Protein AF-A0A849RXE5-F1 (afdb_monomer_lite)

Radius of gyration: 28.85 Å; chains: 1; bounding box: 48×43×88 Å

Foldseek 3Di:
DDDDDPPPPPVVVVVVVVVVVVVVVVVVVPDPPPPPDDPDPDPPPPPDCVVPPADCDAPSVPDDPCLQCPPVNPPPRDRAPCQQQDVVHSHDDPHADPPHDDDPDGQVVPDDSNDND

Secondary structure (DSSP, 8-state):
---SSSSSSHHHHHHHHHHHHHHHHHHTTSS------------S----TTTTTS---GGGGGS-HHHHSGGG--TT---SGGGTSSTT-SS------TTPPP--S-GGGT-BTTB--

pLDDT: mean 75.66, std 15.17, range [49.06, 92.56]

Sequence (117 aa):
MTQSICRTGLQFFASAVVAGILVVCGTMLLMPDIAGAQGRIRTDIEIDHSATGFPLSGGHAQVECQRCHLQGIFRGTPTQCAQCHSPGGRVVSTFKPANHLPTTVNCSSCHRTTSWT

Structure (mmCIF, N/CA/C/O backbone):
data_AF-A0A849RXE5-F1
#
_entry.id   AF-A0A849RXE5-F1
#
loop_
_atom_site.group_PDB
_atom_site.id
_atom_site.type_symbol
_atom_site.label_atom_id
_atom_site.label_alt_id
_atom_site.label_comp_id
_atom_site.label_asym_id
_atom_site.label_entity_id
_atom_site.label_seq_id
_atom_site.pdbx_PDB_ins_code
_atom_site.Cartn_x
_atom_site.Cartn_y
_atom_site.Cartn_z
_atom_site.occupancy
_atom_site.B_iso_or_equiv
_atom_site.auth_seq_id
_atom_site.auth_comp_id
_atom_site.auth_asym_id
_atom_site.auth_atom_id
_atom_site.pdbx_PDB_model_num
ATOM 1 N N . MET A 1 1 ? 8.599 26.282 72.499 1.00 54.81 1 MET A N 1
ATOM 2 C CA . MET A 1 1 ? 7.581 26.848 71.581 1.00 54.81 1 MET A CA 1
ATOM 3 C C . MET A 1 1 ? 8.319 27.102 70.269 1.00 54.81 1 MET A C 1
ATOM 5 O O . MET A 1 1 ? 9.249 27.879 70.321 1.00 54.81 1 MET A O 1
ATOM 9 N N . THR A 1 2 ? 8.178 26.404 69.139 1.00 51.62 2 THR A N 1
ATOM 10 C CA . THR A 1 2 ? 7.024 25.817 68.429 1.00 51.62 2 THR A CA 1
ATOM 11 C C . THR A 1 2 ? 7.559 24.945 67.267 1.00 51.62 2 THR A C 1
ATOM 13 O O . THR A 1 2 ? 8.071 25.530 66.323 1.00 51.62 2 THR A O 1
ATOM 16 N N . GLN A 1 3 ? 7.475 23.600 67.280 1.00 52.22 3 GLN A N 1
ATOM 17 C CA . GLN A 1 3 ? 7.821 22.774 66.086 1.00 52.22 3 GLN A CA 1
ATOM 18 C C . GLN A 1 3 ? 7.049 21.433 65.920 1.00 52.22 3 GLN A C 1
ATOM 20 O O . GLN A 1 3 ? 7.414 20.637 65.065 1.00 52.22 3 GLN A O 1
ATOM 25 N N . SER A 1 4 ? 5.954 21.159 66.647 1.00 56.56 4 SER A N 1
ATOM 26 C CA . SER A 1 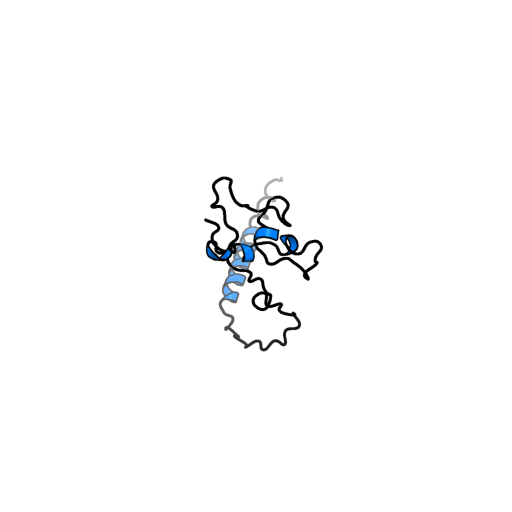4 ? 5.288 19.828 66.576 1.00 56.56 4 SER A CA 1
ATOM 27 C C . SER A 1 4 ? 3.981 19.739 65.775 1.00 56.56 4 SER A C 1
ATOM 29 O O . SER A 1 4 ? 3.371 18.677 65.756 1.00 56.56 4 SER A O 1
ATOM 31 N N . ILE A 1 5 ? 3.518 20.799 65.103 1.00 57.12 5 ILE A N 1
ATOM 32 C CA . ILE A 1 5 ? 2.138 20.817 64.560 1.00 57.12 5 ILE A CA 1
ATOM 33 C C . ILE A 1 5 ? 2.058 20.489 63.049 1.00 57.12 5 ILE A C 1
ATOM 35 O O . ILE A 1 5 ? 0.989 20.153 62.553 1.00 57.12 5 ILE A O 1
ATOM 39 N N . CYS A 1 6 ? 3.166 20.477 62.294 1.00 51.75 6 CYS A N 1
ATOM 40 C CA . CYS A 1 6 ? 3.098 20.421 60.819 1.00 51.75 6 CYS A CA 1
ATOM 41 C C . CYS A 1 6 ? 3.243 19.022 60.169 1.00 51.75 6 CYS A C 1
ATOM 43 O O . CYS A 1 6 ? 3.325 18.931 58.948 1.00 51.75 6 CYS A O 1
ATOM 45 N N . ARG A 1 7 ? 3.297 17.914 60.930 1.00 52.44 7 ARG A N 1
ATOM 46 C CA . ARG A 1 7 ? 3.511 16.565 60.343 1.00 52.44 7 ARG A CA 1
ATOM 47 C C . ARG A 1 7 ? 2.275 15.662 60.319 1.00 52.44 7 ARG A C 1
ATOM 49 O O . ARG A 1 7 ? 2.258 14.686 59.576 1.00 52.44 7 ARG A O 1
ATOM 56 N N . THR A 1 8 ? 1.223 15.993 61.062 1.00 53.81 8 THR A N 1
ATOM 57 C CA . THR A 1 8 ? 0.085 15.079 61.271 1.00 53.81 8 THR A CA 1
ATOM 58 C C . THR A 1 8 ? -1.040 15.228 60.239 1.00 53.81 8 THR A C 1
ATOM 60 O O . THR A 1 8 ? -1.920 14.381 60.190 1.00 53.81 8 THR A O 1
ATOM 63 N N . GLY A 1 9 ? -1.033 16.263 59.389 1.00 49.06 9 GLY A N 1
ATOM 64 C CA . GLY A 1 9 ? -2.128 16.525 58.437 1.00 49.06 9 GLY A CA 1
ATOM 65 C C . GLY A 1 9 ? -2.064 15.727 57.128 1.00 49.06 9 GLY A C 1
ATOM 66 O O . GLY A 1 9 ? -3.096 15.355 56.581 1.00 49.06 9 GLY A O 1
ATOM 67 N N . LEU A 1 10 ? -0.865 15.418 56.623 1.00 52.69 10 LEU A N 1
ATOM 68 C CA . LEU A 1 10 ? -0.707 14.842 55.278 1.00 52.69 10 LEU A CA 1
ATOM 69 C C . LEU A 1 10 ? -0.968 13.323 55.221 1.00 52.69 10 LEU A C 1
ATOM 71 O O . LEU A 1 10 ? -1.196 12.772 54.149 1.00 52.69 10 LEU A O 1
ATOM 75 N N . GLN A 1 11 ? -0.974 12.642 56.369 1.00 50.81 11 GLN A N 1
ATOM 76 C CA . GLN A 1 11 ? -1.140 11.185 56.442 1.00 50.81 11 GLN A CA 1
ATOM 77 C C . GLN A 1 11 ? -2.611 10.739 56.486 1.00 50.81 11 GLN A C 1
ATOM 79 O O . GLN A 1 11 ? -2.904 9.594 56.153 1.00 50.81 11 GLN A O 1
ATOM 84 N N . PHE A 1 12 ? -3.546 11.635 56.825 1.00 51.41 12 PHE A N 1
ATOM 85 C CA . PHE A 1 12 ? -4.977 11.307 56.847 1.00 51.41 12 PHE A CA 1
ATOM 86 C C . PHE A 1 12 ? -5.639 11.367 55.463 1.00 51.41 12 PHE A C 1
ATOM 88 O O . PHE A 1 12 ? -6.580 10.619 55.208 1.00 51.41 12 PHE A O 1
ATOM 95 N N . PHE A 1 13 ? -5.133 12.187 54.535 1.00 50.84 13 PHE A N 1
ATOM 96 C CA . PHE A 1 13 ? -5.724 12.304 53.194 1.00 50.84 13 PHE A CA 1
ATOM 97 C C . PHE A 1 13 ? -5.360 11.144 52.255 1.00 50.84 13 PHE A C 1
ATOM 99 O O . PHE A 1 13 ? -6.147 10.806 51.374 1.00 50.84 13 PHE A O 1
ATOM 106 N N . ALA A 1 14 ? -4.216 10.483 52.460 1.00 51.25 14 ALA A N 1
ATOM 107 C CA . ALA A 1 14 ? -3.764 9.394 51.589 1.00 51.25 14 ALA A CA 1
ATOM 108 C C . ALA A 1 14 ? -4.633 8.121 51.695 1.00 51.25 14 ALA A C 1
ATOM 110 O O . ALA A 1 14 ? -4.812 7.416 50.704 1.00 51.25 14 ALA A O 1
ATOM 111 N N . SER A 1 15 ? -5.232 7.849 52.859 1.00 54.88 15 SER A N 1
ATOM 112 C CA . SER A 1 15 ? -6.033 6.632 53.081 1.00 54.88 15 SER A CA 1
ATOM 113 C C . SER A 1 15 ? -7.491 6.751 52.622 1.00 54.88 15 SER A C 1
ATOM 115 O O . SER A 1 15 ? -8.124 5.739 52.332 1.00 54.88 15 SER A O 1
ATOM 117 N N . ALA A 1 16 ? -8.030 7.970 52.507 1.00 52.72 16 ALA A N 1
ATOM 118 C CA . ALA A 1 16 ? -9.404 8.185 52.045 1.00 52.72 16 ALA A CA 1
ATOM 119 C C . ALA A 1 16 ? -9.555 7.989 50.523 1.00 52.72 16 ALA A C 1
ATOM 121 O O . ALA A 1 16 ? -10.585 7.502 50.058 1.00 52.72 16 ALA A O 1
ATOM 122 N N . VAL A 1 17 ? -8.517 8.310 49.741 1.00 56.34 17 VAL A N 1
ATOM 123 C CA . VAL A 1 17 ? -8.547 8.192 48.271 1.00 56.34 17 VAL A CA 1
ATOM 124 C C . VAL A 1 17 ? -8.469 6.727 47.821 1.00 56.34 17 VAL A C 1
ATOM 126 O O . VAL A 1 17 ? -9.175 6.323 46.899 1.00 56.34 17 VAL A O 1
ATOM 129 N N . VAL A 1 18 ? -7.672 5.901 48.508 1.00 56.53 18 VAL A N 1
ATOM 130 C CA . VAL A 1 18 ? -7.510 4.471 48.175 1.00 56.53 18 VAL A CA 1
ATOM 131 C C . VAL A 1 18 ? -8.779 3.670 48.496 1.00 56.53 18 VAL A C 1
ATOM 133 O O . VAL A 1 18 ? -9.159 2.788 47.727 1.00 56.53 18 VAL A O 1
ATOM 136 N N . ALA A 1 19 ? -9.491 4.020 49.573 1.00 55.69 19 ALA A N 1
ATOM 137 C CA . ALA A 1 19 ? -10.777 3.406 49.907 1.00 55.69 19 ALA A CA 1
ATOM 138 C C . ALA A 1 19 ? -11.881 3.753 48.884 1.00 55.69 19 ALA A C 1
ATOM 140 O O . ALA A 1 19 ? -12.702 2.898 48.560 1.00 55.69 19 ALA A O 1
ATOM 141 N N . GLY A 1 20 ? -11.873 4.967 48.318 1.00 55.19 20 GLY A N 1
ATOM 142 C CA . GLY A 1 20 ? -12.847 5.389 47.303 1.00 55.19 20 GLY A CA 1
ATOM 143 C C . GLY A 1 20 ? -12.720 4.650 45.964 1.00 55.19 20 GLY A C 1
ATOM 144 O O . GLY A 1 20 ? -13.730 4.326 45.345 1.00 55.19 20 GLY A O 1
ATOM 145 N N . ILE A 1 21 ? -11.497 4.317 45.537 1.00 59.53 21 ILE A N 1
ATOM 146 C CA . ILE A 1 21 ? -11.241 3.626 44.257 1.00 59.53 21 ILE A CA 1
ATOM 147 C C . ILE A 1 21 ? -11.713 2.162 44.298 1.00 59.53 21 ILE A C 1
ATOM 149 O O . ILE A 1 21 ? -12.255 1.656 43.315 1.00 59.53 21 ILE A O 1
ATOM 153 N N . LEU A 1 22 ? -11.588 1.487 45.446 1.00 56.84 22 LEU A N 1
ATOM 154 C CA . LEU A 1 22 ? -12.062 0.107 45.608 1.00 56.84 22 LEU A CA 1
ATOM 155 C C . LEU A 1 22 ? -13.597 0.003 45.623 1.00 56.84 22 LEU A C 1
ATOM 157 O O . LEU A 1 22 ? -14.146 -0.961 45.091 1.00 56.84 22 LEU A O 1
ATOM 161 N N . VAL A 1 23 ? -14.299 1.006 46.162 1.00 56.72 23 VAL A N 1
ATOM 162 C CA . VAL A 1 23 ? -15.774 1.030 46.189 1.00 56.72 23 VAL A CA 1
ATOM 163 C C . VAL A 1 23 ? -16.366 1.237 44.788 1.00 56.72 23 VAL A C 1
ATOM 165 O O . VAL A 1 23 ? -17.391 0.639 44.469 1.00 56.72 23 VAL A O 1
ATOM 168 N N . VAL A 1 24 ? -15.706 2.011 43.919 1.00 58.12 24 VAL A N 1
ATOM 169 C CA . VAL A 1 24 ? -16.159 2.238 42.532 1.00 58.12 24 VAL A CA 1
ATOM 170 C C . VAL A 1 24 ? -15.919 1.011 41.636 1.00 58.12 24 VAL A C 1
ATOM 172 O O . VAL A 1 24 ? -16.750 0.710 40.785 1.00 58.12 24 VAL A O 1
ATOM 175 N N . CYS A 1 25 ? -14.849 0.239 41.862 1.00 58.34 25 CYS A N 1
ATOM 176 C CA . CYS A 1 25 ? -14.629 -1.030 41.149 1.00 58.34 25 CYS A CA 1
ATOM 177 C C . CYS A 1 25 ? -15.591 -2.148 41.589 1.00 58.34 25 CYS A C 1
ATOM 179 O O . CYS A 1 25 ? -15.998 -2.966 40.767 1.00 58.34 25 CYS A O 1
ATOM 181 N N . GLY A 1 26 ? -15.967 -2.194 42.873 1.00 55.59 26 GLY A N 1
ATOM 182 C CA . GLY A 1 26 ? -16.850 -3.238 43.407 1.00 55.59 26 GLY A CA 1
ATOM 183 C C . GLY A 1 26 ? -18.308 -3.112 42.956 1.00 55.59 26 GLY A C 1
ATOM 184 O O . GLY A 1 26 ? -18.980 -4.121 42.758 1.00 55.59 26 GLY A O 1
ATOM 185 N N . THR A 1 27 ? -18.803 -1.891 42.743 1.00 62.00 27 THR A N 1
ATOM 186 C CA . THR A 1 27 ? -20.191 -1.654 42.300 1.00 62.00 27 THR A CA 1
ATOM 187 C C . THR A 1 27 ? -20.390 -1.846 40.794 1.00 62.00 27 THR A C 1
ATOM 189 O O . THR A 1 27 ? -21.516 -2.070 40.355 1.00 62.00 27 THR A O 1
ATOM 192 N N . MET A 1 28 ? -19.309 -1.852 40.007 1.00 57.75 28 MET A N 1
ATOM 193 C CA . MET A 1 28 ? -19.337 -2.102 38.559 1.00 57.75 28 MET A CA 1
ATOM 194 C C . MET A 1 28 ? -19.578 -3.581 38.202 1.00 57.75 28 MET A C 1
ATOM 196 O O . MET A 1 28 ? -19.947 -3.884 37.073 1.00 57.75 28 MET A O 1
ATOM 200 N N . LEU A 1 29 ? -19.433 -4.494 39.171 1.00 61.97 29 LEU A N 1
ATOM 201 C CA . LEU A 1 29 ? -19.691 -5.935 39.025 1.00 61.97 29 LEU A CA 1
ATOM 202 C C . LEU A 1 29 ? -21.127 -6.354 39.393 1.00 61.97 29 LEU A C 1
ATOM 204 O O . LEU A 1 29 ? -21.466 -7.526 39.264 1.00 61.97 29 LEU A O 1
ATOM 208 N N . LEU A 1 30 ? -21.969 -5.424 39.861 1.00 62.50 30 LEU A N 1
ATOM 209 C CA . LEU A 1 30 ? -23.351 -5.704 40.284 1.00 62.50 30 LEU A CA 1
ATOM 210 C C . LEU A 1 30 ? -24.417 -5.111 39.351 1.00 62.50 30 LEU A C 1
ATOM 212 O O . LEU A 1 30 ? -25.600 -5.130 39.689 1.00 62.50 30 LEU A O 1
ATOM 216 N N . MET A 1 31 ? -24.031 -4.599 38.180 1.00 62.22 31 MET A N 1
ATOM 217 C CA . MET A 1 31 ? -25.008 -4.208 37.164 1.00 62.22 31 MET A CA 1
ATOM 218 C C . MET A 1 31 ? -25.402 -5.446 36.344 1.00 62.22 31 MET A C 1
ATOM 220 O O . MET A 1 31 ? -24.522 -6.059 35.743 1.00 62.22 31 MET A O 1
ATOM 224 N N . PRO A 1 32 ? -26.688 -5.843 36.311 1.00 61.78 32 PRO A N 1
ATOM 225 C CA . PRO A 1 32 ? -27.141 -6.917 35.438 1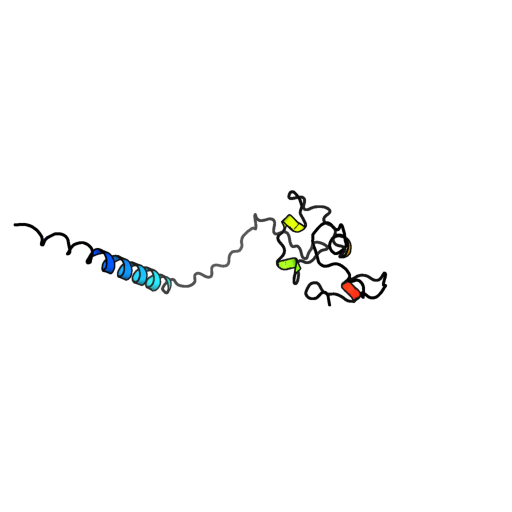.00 61.78 32 PRO A CA 1
ATOM 226 C C . PRO A 1 32 ? -26.962 -6.500 33.974 1.00 61.78 32 PRO A C 1
ATOM 228 O O . PRO A 1 32 ? -27.338 -5.388 33.597 1.00 61.78 32 PRO A O 1
ATOM 231 N N . ASP A 1 33 ? -26.399 -7.400 33.162 1.00 59.62 33 ASP A N 1
ATOM 232 C CA . ASP A 1 33 ? -26.261 -7.267 31.712 1.00 59.62 33 ASP A CA 1
ATOM 233 C C . ASP A 1 33 ? -27.620 -6.984 31.059 1.00 59.62 33 ASP A C 1
ATOM 235 O O . ASP A 1 33 ? -28.361 -7.889 30.665 1.00 59.62 33 ASP A O 1
ATOM 239 N N . ILE A 1 34 ? -27.950 -5.704 30.889 1.00 60.62 34 ILE A N 1
ATOM 240 C CA . ILE A 1 34 ? -28.967 -5.277 29.935 1.00 60.62 34 ILE A CA 1
ATOM 241 C C . ILE A 1 34 ? -28.385 -5.431 28.527 1.00 60.62 34 ILE A C 1
ATOM 243 O O . ILE A 1 34 ? -28.053 -4.463 27.847 1.00 60.62 34 ILE A O 1
ATOM 247 N N . ALA A 1 35 ? -28.273 -6.682 28.077 1.00 61.38 35 ALA A N 1
ATOM 248 C CA . ALA A 1 35 ? -28.094 -7.050 26.679 1.00 61.38 35 ALA A CA 1
ATOM 249 C C . ALA A 1 35 ? -29.366 -6.672 25.894 1.00 61.38 35 ALA A C 1
ATOM 251 O O . ALA A 1 35 ? -30.152 -7.510 25.457 1.00 61.38 35 ALA A O 1
ATOM 252 N N . GLY A 1 36 ? -29.605 -5.367 25.771 1.00 53.19 36 GLY A N 1
ATOM 253 C CA . GLY A 1 36 ? -30.628 -4.779 24.929 1.00 53.19 36 GLY A CA 1
ATOM 254 C C . GLY A 1 36 ? -30.144 -4.790 23.488 1.00 53.19 36 GLY A C 1
ATOM 255 O O . GLY A 1 36 ? -29.220 -4.059 23.133 1.00 53.19 36 GLY A O 1
ATOM 256 N N . ALA A 1 37 ? -30.784 -5.622 22.669 1.00 59.72 37 ALA A N 1
ATOM 257 C CA . ALA A 1 37 ? -30.642 -5.655 21.223 1.00 59.72 37 ALA A CA 1
ATOM 258 C C . ALA A 1 37 ? -30.745 -4.240 20.621 1.00 59.72 37 ALA A C 1
ATOM 260 O O . ALA A 1 37 ? -31.813 -3.629 20.597 1.00 59.72 37 ALA A O 1
ATOM 261 N N . GLN A 1 38 ? -29.625 -3.717 20.122 1.00 60.84 38 GLN A N 1
ATOM 262 C CA . GLN A 1 38 ? -29.573 -2.440 19.415 1.00 60.84 38 GLN A CA 1
ATOM 263 C C . GLN A 1 38 ? -29.894 -2.664 17.933 1.00 60.84 38 GLN A C 1
ATOM 265 O O . GLN A 1 38 ? -29.004 -2.841 17.103 1.00 60.84 38 GLN A O 1
ATOM 270 N N . GLY A 1 39 ? -31.179 -2.626 17.583 1.00 61.00 39 GLY A N 1
ATOM 271 C CA . GLY A 1 39 ? -31.610 -2.340 16.215 1.00 61.00 39 GLY A CA 1
ATOM 272 C C . GLY A 1 39 ? -31.380 -0.861 15.901 1.00 61.00 39 GLY A C 1
ATOM 273 O O . GLY A 1 39 ? -32.314 -0.066 15.951 1.00 61.00 39 GLY A O 1
ATOM 274 N N . ARG A 1 40 ? -30.131 -0.466 15.635 1.00 62.66 40 ARG A N 1
ATOM 275 C CA . ARG A 1 40 ? -29.785 0.909 15.250 1.00 62.66 40 ARG A CA 1
ATOM 276 C C . ARG A 1 40 ? -29.968 1.084 13.742 1.00 62.66 40 ARG A C 1
ATOM 278 O O . ARG A 1 40 ? -29.300 0.408 12.963 1.00 62.66 40 ARG A O 1
ATOM 285 N N . ILE A 1 41 ? -30.816 2.030 13.330 1.00 66.06 41 ILE A N 1
ATOM 286 C CA . ILE A 1 41 ? -30.711 2.633 11.995 1.00 66.06 41 ILE A CA 1
ATOM 287 C C . ILE A 1 41 ? -29.366 3.365 11.972 1.00 66.06 41 ILE A C 1
ATOM 289 O O . ILE A 1 41 ? -29.170 4.348 12.689 1.00 66.06 41 ILE A O 1
ATOM 293 N N . ARG A 1 42 ? -28.418 2.811 11.217 1.00 62.75 42 ARG A N 1
ATOM 294 C CA . ARG A 1 42 ? -27.054 3.317 11.060 1.00 62.75 42 ARG A CA 1
ATOM 295 C C . ARG A 1 42 ? -27.106 4.657 10.321 1.00 62.75 42 ARG A C 1
ATOM 297 O O . ARG A 1 42 ? -27.434 4.698 9.140 1.00 62.75 42 ARG A O 1
ATOM 304 N N . THR A 1 43 ? -26.876 5.765 11.029 1.00 65.25 43 THR A N 1
ATOM 305 C CA . THR A 1 43 ? -26.567 7.073 10.409 1.00 65.25 43 THR A CA 1
ATOM 306 C C . THR A 1 43 ? -25.074 7.212 10.109 1.00 65.25 43 THR A C 1
ATOM 308 O O . THR A 1 43 ? -24.640 8.199 9.524 1.00 65.25 43 THR A O 1
ATOM 311 N N . ASP A 1 44 ? -24.282 6.219 10.493 1.00 61.19 44 ASP A N 1
ATOM 312 C CA . ASP A 1 44 ? -23.016 5.885 9.878 1.00 61.19 44 ASP A CA 1
ATOM 313 C C . ASP A 1 44 ? -23.296 5.193 8.543 1.00 61.19 44 ASP A C 1
ATOM 315 O O . ASP A 1 44 ? -23.898 4.123 8.471 1.00 61.19 44 ASP A O 1
ATOM 319 N N . ILE A 1 45 ? -22.868 5.827 7.455 1.00 70.44 45 ILE A N 1
ATOM 320 C CA . ILE A 1 45 ? -22.701 5.122 6.190 1.00 70.44 45 ILE A CA 1
ATOM 321 C C . ILE A 1 45 ? -21.542 4.154 6.431 1.00 70.44 45 ILE A C 1
ATOM 323 O O . ILE A 1 45 ? -20.375 4.523 6.304 1.00 70.44 45 ILE A O 1
ATOM 327 N N . GLU A 1 46 ? -21.867 2.940 6.864 1.00 73.06 46 GLU A N 1
ATOM 328 C CA . GLU A 1 46 ? -20.923 1.835 6.967 1.00 73.06 46 GLU A CA 1
ATOM 329 C C . GLU A 1 46 ? -20.439 1.516 5.548 1.00 73.06 46 GLU A C 1
ATOM 331 O O . GLU A 1 46 ? -21.137 0.884 4.752 1.00 73.06 46 GLU A O 1
ATOM 336 N N . ILE A 1 47 ? -19.258 2.026 5.192 1.00 76.00 47 ILE A N 1
ATOM 337 C CA . ILE A 1 47 ? -18.610 1.675 3.930 1.00 76.00 47 ILE A CA 1
ATOM 338 C C . ILE A 1 47 ? -18.006 0.287 4.101 1.00 76.00 47 ILE A C 1
ATOM 340 O O . ILE A 1 47 ? -16.909 0.123 4.645 1.00 76.00 47 ILE A O 1
ATOM 344 N N . ASP A 1 48 ? -18.723 -0.709 3.594 1.00 78.50 48 ASP A N 1
ATOM 345 C CA . ASP A 1 48 ? -18.213 -2.064 3.487 1.00 78.50 48 ASP A CA 1
ATOM 346 C C . ASP A 1 48 ? -17.104 -2.124 2.427 1.00 78.50 48 ASP A C 1
ATOM 348 O O . ASP A 1 48 ? -17.349 -2.169 1.219 1.00 78.50 48 ASP A O 1
ATOM 352 N N . HIS A 1 49 ? -15.853 -2.135 2.887 1.00 83.81 49 HIS A N 1
ATOM 353 C CA . HIS A 1 49 ? -14.692 -2.257 2.011 1.00 83.81 49 HIS A CA 1
ATOM 354 C C . HIS A 1 49 ? -14.640 -3.612 1.294 1.00 83.81 49 HIS A C 1
ATOM 356 O O . HIS A 1 49 ? -13.983 -3.710 0.261 1.00 83.81 49 HIS A O 1
ATOM 362 N N . SER A 1 50 ? -15.351 -4.639 1.770 1.00 77.56 50 SER A N 1
ATOM 363 C CA . SER A 1 50 ? -15.452 -5.922 1.066 1.00 77.56 50 SER A CA 1
ATOM 364 C C . SER A 1 50 ? -16.348 -5.847 -0.175 1.00 77.56 50 SER A C 1
ATOM 366 O O . SER A 1 50 ? -16.138 -6.596 -1.128 1.00 77.56 50 SER A O 1
ATOM 368 N N . ALA A 1 51 ? -17.279 -4.888 -0.205 1.00 80.00 51 ALA A N 1
ATOM 369 C CA . ALA A 1 51 ? -18.052 -4.534 -1.392 1.00 80.00 51 ALA A CA 1
ATOM 370 C C . ALA A 1 51 ? -17.280 -3.592 -2.334 1.00 80.00 51 ALA A C 1
ATOM 372 O O . ALA A 1 51 ? -17.648 -3.422 -3.499 1.00 80.00 51 ALA A O 1
ATOM 373 N N . THR A 1 52 ? -16.191 -2.982 -1.855 1.00 75.62 52 THR A N 1
ATOM 374 C CA . THR A 1 52 ? -15.240 -2.274 -2.714 1.00 75.62 52 THR A CA 1
ATOM 375 C C . THR A 1 52 ? -14.284 -3.286 -3.343 1.00 75.62 52 THR A C 1
ATOM 377 O O . THR A 1 52 ? -13.942 -4.293 -2.733 1.00 75.62 52 THR A O 1
ATOM 380 N N . GLY A 1 53 ? -13.810 -3.042 -4.567 1.00 79.31 53 GLY A N 1
ATOM 381 C CA . GLY A 1 53 ? -12.904 -3.962 -5.278 1.00 79.31 53 GLY A CA 1
ATOM 382 C C . GLY A 1 53 ? -11.514 -4.152 -4.642 1.00 79.31 53 GLY A C 1
ATOM 383 O O . GLY A 1 53 ? -10.601 -4.612 -5.327 1.00 79.31 53 GLY A O 1
ATOM 384 N N . PHE A 1 54 ? -11.325 -3.760 -3.379 1.00 84.62 54 PHE A N 1
ATOM 385 C CA . PHE A 1 54 ? -10.095 -3.901 -2.612 1.00 84.62 54 PHE A CA 1
ATOM 386 C C . PHE A 1 54 ? -10.399 -4.296 -1.152 1.00 84.62 54 PHE A C 1
ATOM 388 O O . PHE A 1 54 ? -10.691 -3.429 -0.325 1.00 84.62 54 PHE A O 1
ATOM 395 N N . PRO A 1 55 ? -10.311 -5.591 -0.801 1.00 84.94 55 PRO A N 1
ATOM 396 C CA . PRO A 1 55 ? -10.534 -6.031 0.569 1.00 84.94 55 PRO A CA 1
ATOM 397 C C . PRO A 1 55 ? -9.371 -5.613 1.480 1.00 84.94 55 PRO A C 1
ATOM 399 O O . PRO A 1 55 ? -8.200 -5.894 1.206 1.00 84.94 55 PRO A O 1
ATOM 402 N N . LEU A 1 56 ? -9.697 -4.984 2.610 1.00 89.00 56 LEU A N 1
ATOM 403 C CA . LEU A 1 56 ? -8.736 -4.672 3.668 1.00 89.00 56 LEU A CA 1
ATOM 404 C C . LEU A 1 56 ? -8.455 -5.927 4.508 1.00 89.00 56 LEU A C 1
ATOM 406 O O . LEU A 1 56 ? -9.028 -6.124 5.574 1.00 89.00 56 LEU A O 1
ATOM 410 N N . SER A 1 57 ? -7.581 -6.804 4.011 1.00 88.50 57 SER A N 1
ATOM 411 C CA . SER A 1 57 ? -7.188 -8.049 4.685 1.00 88.50 57 SER A CA 1
ATOM 412 C C . SER A 1 57 ? -5.683 -8.128 4.933 1.00 88.50 57 SER A C 1
ATOM 414 O O . SER A 1 57 ? -4.876 -7.608 4.158 1.00 88.50 57 SER A O 1
ATOM 416 N N . GLY A 1 58 ? -5.278 -8.853 5.977 1.00 89.81 58 GLY A N 1
ATOM 417 C CA . GLY A 1 58 ? -3.865 -9.034 6.315 1.00 89.81 58 GLY A CA 1
ATOM 418 C C . GLY A 1 58 ? -3.181 -7.707 6.640 1.00 89.81 58 GLY A C 1
ATOM 419 O O . GLY A 1 58 ? -3.710 -6.921 7.422 1.00 89.81 58 GLY A O 1
ATOM 420 N N . GLY A 1 59 ? -2.032 -7.437 6.013 1.00 87.88 59 GLY A N 1
ATOM 421 C CA . GLY A 1 59 ? -1.274 -6.207 6.255 1.00 87.88 59 GLY A CA 1
ATOM 422 C C . GLY A 1 59 ? -2.055 -4.931 5.924 1.00 87.88 59 GLY A C 1
ATOM 423 O O . GLY A 1 59 ? -1.924 -3.940 6.632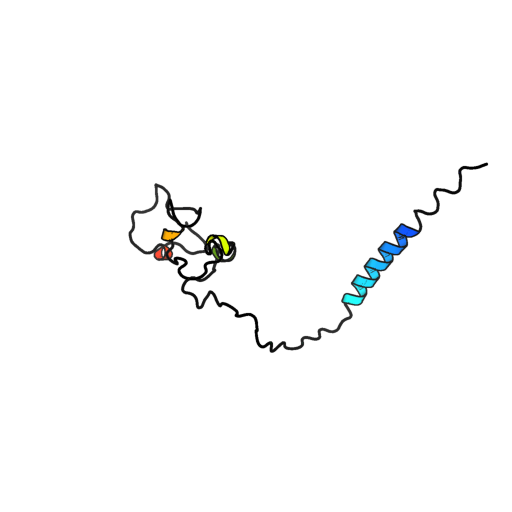 1.00 87.88 59 GLY A O 1
ATOM 424 N N . HIS A 1 60 ? -2.931 -4.961 4.913 1.00 89.88 60 HIS A N 1
ATOM 425 C CA . HIS A 1 60 ? -3.717 -3.788 4.510 1.00 89.88 60 HIS A CA 1
ATOM 426 C C . HIS A 1 60 ? -4.778 -3.376 5.535 1.00 89.88 60 HIS A C 1
ATOM 428 O O . HIS A 1 60 ? -5.151 -2.209 5.568 1.00 89.88 60 HIS A O 1
ATOM 434 N N . ALA A 1 61 ? -5.233 -4.293 6.394 1.00 90.12 61 ALA A N 1
ATOM 435 C CA . ALA A 1 61 ? -6.203 -3.981 7.446 1.00 90.12 61 ALA A CA 1
ATOM 436 C C . ALA A 1 61 ? -5.623 -3.078 8.546 1.00 90.12 61 ALA A C 1
ATOM 438 O O . ALA A 1 61 ? -6.369 -2.533 9.350 1.00 90.12 61 ALA A O 1
ATOM 439 N N . GLN A 1 62 ? -4.295 -2.977 8.622 1.00 87.94 62 GLN A N 1
ATOM 440 C CA . GLN A 1 62 ? -3.579 -2.222 9.651 1.00 87.94 62 GLN A CA 1
ATOM 441 C C . GLN A 1 62 ? -2.979 -0.919 9.105 1.00 87.94 62 GLN A C 1
ATOM 443 O O . GLN A 1 62 ? -2.333 -0.178 9.840 1.00 87.94 62 GLN A O 1
ATOM 448 N N . VAL A 1 63 ? -3.151 -0.644 7.809 1.00 88.25 63 VAL A N 1
ATOM 449 C CA . VAL A 1 63 ? -2.617 0.561 7.172 1.00 88.25 63 VAL A CA 1
ATOM 450 C C . VAL A 1 63 ? -3.559 1.732 7.431 1.00 88.25 63 VAL A C 1
ATOM 452 O O . VAL A 1 63 ? -4.768 1.623 7.249 1.00 88.25 63 VAL A O 1
ATOM 455 N N . GLU A 1 64 ? -2.992 2.876 7.810 1.00 90.94 64 GLU A N 1
ATOM 456 C CA . GLU A 1 64 ? -3.750 4.119 7.958 1.00 90.94 64 GLU A CA 1
ATOM 457 C C . GLU A 1 64 ? -4.411 4.523 6.629 1.00 90.94 64 GLU A C 1
ATOM 459 O O . GLU A 1 64 ? -3.766 4.548 5.574 1.00 90.94 64 GLU A O 1
ATOM 464 N N . CYS A 1 65 ? -5.687 4.909 6.677 1.00 89.62 65 CYS A N 1
ATOM 465 C CA . CYS A 1 65 ? -6.512 5.220 5.505 1.00 89.62 65 CYS A CA 1
ATOM 466 C C . CYS A 1 65 ? -5.845 6.232 4.554 1.00 89.62 65 CYS A C 1
ATOM 468 O O . CYS A 1 65 ? -5.899 6.100 3.330 1.00 89.62 65 CYS A O 1
ATOM 470 N N . GLN A 1 66 ? -5.181 7.236 5.128 1.00 90.69 66 GLN A N 1
ATOM 471 C CA . GLN A 1 66 ? -4.551 8.369 4.451 1.00 90.69 66 GLN A CA 1
ATOM 472 C C . GLN A 1 66 ? -3.352 7.959 3.595 1.00 90.69 66 GLN A C 1
ATOM 474 O O . GLN A 1 66 ? -2.971 8.701 2.693 1.00 90.69 66 GLN A O 1
ATOM 479 N N . ARG A 1 67 ? -2.767 6.780 3.836 1.00 89.38 67 ARG A N 1
ATOM 480 C CA . ARG A 1 67 ? -1.659 6.259 3.023 1.00 89.38 67 ARG A CA 1
ATOM 481 C C . ARG A 1 67 ? -2.117 6.004 1.592 1.00 89.38 67 ARG A C 1
ATOM 483 O O . ARG A 1 67 ? -1.379 6.281 0.657 1.00 89.38 67 ARG A O 1
ATOM 490 N N . CYS A 1 68 ? -3.352 5.543 1.417 1.00 88.50 68 CYS A N 1
ATOM 491 C CA . CYS A 1 68 ? -3.951 5.330 0.102 1.00 88.50 68 CYS A CA 1
ATOM 492 C C . CYS A 1 68 ? -4.823 6.527 -0.314 1.00 88.50 68 CYS A C 1
ATOM 494 O O . CYS A 1 68 ? -4.725 7.024 -1.444 1.00 88.50 68 CYS A O 1
ATOM 496 N N . HIS A 1 69 ? -5.638 7.030 0.614 1.00 90.75 69 HIS A N 1
ATOM 497 C CA . HIS A 1 69 ? -6.578 8.132 0.416 1.00 90.75 69 HIS A CA 1
ATOM 498 C C . HIS A 1 69 ? -5.928 9.487 0.684 1.00 90.75 69 HIS A C 1
ATOM 500 O O . HIS A 1 69 ? -6.254 10.201 1.635 1.00 90.75 69 HIS A O 1
ATOM 506 N N . LEU A 1 70 ? -4.984 9.829 -0.190 1.00 87.75 70 LEU A N 1
ATOM 507 C CA . LEU A 1 70 ? -4.280 11.106 -0.160 1.00 87.75 70 LEU A CA 1
ATOM 508 C C . LEU A 1 70 ? -5.281 12.266 -0.170 1.00 87.75 70 LEU A C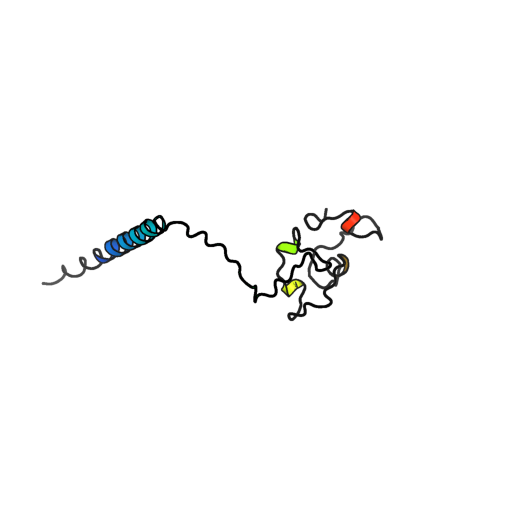 1
ATOM 510 O O . LEU A 1 70 ? -6.227 12.265 -0.959 1.00 87.75 70 LEU A O 1
ATOM 514 N N . GLN A 1 71 ? -5.072 13.236 0.724 1.00 89.56 71 GLN A N 1
ATOM 515 C CA . GLN A 1 71 ? -5.934 14.418 0.881 1.00 89.56 71 GLN A CA 1
ATOM 516 C C . GLN A 1 71 ? -7.413 14.079 1.161 1.00 89.56 71 GLN A C 1
ATOM 518 O O . GLN A 1 71 ? -8.294 14.895 0.909 1.00 89.56 71 GLN A O 1
ATOM 523 N N . GLY A 1 72 ? -7.701 12.873 1.666 1.00 88.81 72 GLY A N 1
ATOM 524 C CA . GLY A 1 72 ? -9.072 12.418 1.906 1.00 88.81 72 GLY A CA 1
ATOM 525 C C . GLY A 1 72 ? -9.844 12.086 0.627 1.00 88.81 72 GLY A C 1
ATOM 526 O O . GLY A 1 72 ? -11.071 12.031 0.651 1.00 88.81 72 GLY A O 1
ATOM 527 N N . ILE A 1 73 ? -9.161 11.867 -0.500 1.00 89.69 73 ILE A N 1
ATOM 528 C CA . ILE A 1 73 ? -9.800 11.461 -1.754 1.00 89.69 73 ILE A CA 1
ATOM 529 C C . ILE A 1 73 ? -9.963 9.936 -1.761 1.00 89.69 73 ILE A C 1
ATOM 531 O O . ILE A 1 73 ? -8.993 9.184 -1.885 1.00 89.69 73 ILE A O 1
ATOM 535 N N . PHE A 1 74 ? -11.213 9.481 -1.632 1.00 88.06 74 PHE A N 1
ATOM 536 C CA . PHE A 1 74 ? -11.544 8.052 -1.545 1.00 88.06 74 PHE A CA 1
ATOM 537 C C . PHE A 1 74 ? -11.796 7.373 -2.891 1.00 88.06 74 PHE A C 1
ATOM 539 O O . PHE A 1 74 ? -11.572 6.174 -3.049 1.00 88.06 74 PHE A O 1
ATOM 546 N N . ARG A 1 75 ? -12.246 8.139 -3.884 1.00 87.56 75 ARG A N 1
ATOM 547 C CA . ARG A 1 75 ? -12.557 7.624 -5.220 1.00 87.56 75 ARG A CA 1
ATOM 548 C C . ARG A 1 75 ? -11.297 7.520 -6.072 1.00 87.56 75 ARG A C 1
ATOM 550 O O . ARG A 1 75 ? -10.439 8.394 -6.027 1.00 87.56 75 ARG A O 1
ATOM 557 N N . GLY A 1 76 ? -11.228 6.471 -6.890 1.00 86.44 76 GLY A N 1
ATOM 558 C CA . GLY A 1 76 ? -10.133 6.279 -7.844 1.00 86.44 76 GLY A CA 1
ATOM 559 C C . GLY A 1 76 ? -8.816 5.820 -7.215 1.00 86.44 76 GLY A C 1
ATOM 560 O O . GLY A 1 76 ? -7.789 5.847 -7.890 1.00 86.44 76 GLY A O 1
ATOM 561 N N . THR A 1 77 ? -8.822 5.388 -5.949 1.00 89.94 77 THR A N 1
ATOM 562 C CA . THR A 1 77 ? -7.661 4.712 -5.363 1.00 89.94 77 THR A CA 1
ATOM 563 C C . THR A 1 77 ? -7.369 3.437 -6.160 1.00 89.94 77 THR A C 1
ATOM 565 O O . THR A 1 77 ? -8.274 2.620 -6.351 1.00 89.94 77 THR A O 1
ATOM 568 N N . PRO A 1 78 ? -6.134 3.251 -6.654 1.00 89.25 78 PRO A N 1
ATOM 569 C CA . PRO A 1 78 ? -5.789 2.076 -7.437 1.00 89.25 78 PRO A CA 1
ATOM 570 C C . PRO A 1 78 ? -5.844 0.810 -6.578 1.00 89.25 78 PRO A C 1
ATOM 572 O O . PRO A 1 78 ? -5.409 0.806 -5.430 1.00 89.25 78 PRO A O 1
ATOM 575 N N . THR A 1 79 ? -6.337 -0.279 -7.164 1.00 88.50 79 THR A N 1
ATOM 576 C CA . THR A 1 79 ? -6.477 -1.585 -6.494 1.00 88.50 79 THR A CA 1
ATOM 577 C C . THR A 1 79 ? -5.428 -2.606 -6.940 1.00 88.50 79 THR A C 1
ATOM 579 O O . THR A 1 79 ? -5.307 -3.682 -6.360 1.00 88.50 79 THR A O 1
ATOM 582 N N . GLN A 1 80 ? -4.645 -2.277 -7.970 1.00 89.12 80 GLN A N 1
ATOM 583 C CA . GLN A 1 80 ? -3.595 -3.145 -8.494 1.00 89.12 80 GLN A CA 1
ATOM 584 C C . GLN A 1 80 ? -2.340 -3.061 -7.623 1.00 89.12 80 GLN A C 1
ATOM 586 O O . GLN A 1 80 ? -1.842 -1.968 -7.352 1.00 89.12 80 GLN A O 1
ATOM 591 N N . CYS A 1 81 ? -1.770 -4.216 -7.266 1.00 90.06 81 CYS A N 1
ATOM 592 C CA . CYS A 1 81 ? -0.623 -4.317 -6.359 1.00 90.06 81 CYS A CA 1
ATOM 593 C C . CYS A 1 81 ? 0.547 -3.422 -6.796 1.00 90.06 81 CYS A C 1
ATOM 595 O O . CYS A 1 81 ? 1.106 -2.692 -5.983 1.00 90.06 81 CYS A O 1
ATOM 597 N N . ALA A 1 82 ? 0.871 -3.425 -8.093 1.00 88.88 82 ALA A N 1
ATOM 598 C CA . ALA A 1 82 ? 2.002 -2.687 -8.651 1.00 88.88 82 ALA A CA 1
ATOM 599 C C . ALA A 1 82 ? 1.868 -1.159 -8.559 1.00 88.88 82 ALA A C 1
ATOM 601 O O . ALA A 1 82 ? 2.879 -0.480 -8.586 1.00 88.88 82 ALA A O 1
ATOM 602 N N . GLN A 1 83 ? 0.663 -0.604 -8.412 1.00 90.12 83 GLN A N 1
ATOM 603 C CA . GLN A 1 83 ? 0.471 0.854 -8.315 1.00 90.12 83 GLN A CA 1
ATOM 604 C C . GLN A 1 83 ? 0.961 1.420 -6.968 1.00 90.12 83 GLN A C 1
ATOM 606 O O . GLN A 1 83 ? 1.183 2.624 -6.824 1.00 90.12 83 GLN A O 1
ATOM 611 N N . CYS A 1 84 ? 1.137 0.539 -5.980 1.00 90.19 84 CYS A N 1
ATOM 612 C CA . CYS A 1 84 ? 1.651 0.851 -4.650 1.00 90.19 84 CYS A CA 1
ATOM 613 C C . CYS A 1 84 ? 2.983 0.138 -4.369 1.00 90.19 84 CYS A C 1
ATOM 615 O O . CYS A 1 84 ? 3.873 0.737 -3.775 1.00 90.19 84 CYS A O 1
ATOM 617 N N . HIS A 1 85 ? 3.134 -1.111 -4.824 1.00 90.69 85 HIS A N 1
ATOM 618 C CA . HIS A 1 85 ? 4.311 -1.974 -4.651 1.00 90.69 85 HIS A CA 1
ATOM 619 C C . HIS A 1 85 ? 5.276 -1.922 -5.842 1.00 90.69 85 HIS A C 1
ATOM 621 O O . HIS A 1 85 ? 5.711 -2.949 -6.372 1.00 90.69 85 HIS A O 1
ATOM 627 N N . SER A 1 86 ? 5.623 -0.711 -6.270 1.00 88.62 86 SER A N 1
ATOM 628 C CA . SER A 1 86 ? 6.666 -0.457 -7.263 1.00 88.62 86 SER A CA 1
ATOM 629 C C . SER A 1 86 ? 7.499 0.758 -6.864 1.00 88.62 86 SER A C 1
ATOM 631 O O . SER A 1 86 ? 7.015 1.628 -6.133 1.00 88.62 86 SER A O 1
ATOM 633 N N . PRO A 1 87 ? 8.732 0.881 -7.383 1.00 87.56 87 PRO A N 1
ATOM 634 C CA . PRO A 1 87 ? 9.449 2.148 -7.329 1.00 87.56 87 PRO A CA 1
ATOM 635 C C . PRO A 1 87 ? 8.575 3.268 -7.910 1.00 87.56 87 PRO A C 1
ATOM 637 O O . PRO A 1 87 ? 7.984 3.098 -8.977 1.00 87.56 87 PRO A O 1
ATOM 640 N N . GLY A 1 88 ? 8.447 4.382 -7.185 1.00 84.81 88 GLY A N 1
ATOM 641 C CA . GLY A 1 88 ? 7.605 5.516 -7.590 1.00 84.81 88 GLY A CA 1
ATOM 642 C C . GLY A 1 88 ? 6.091 5.290 -7.477 1.00 84.81 88 GLY A C 1
ATOM 643 O O . GLY A 1 88 ? 5.325 6.112 -7.976 1.00 84.81 88 GLY A O 1
ATOM 644 N N . GLY A 1 89 ? 5.649 4.199 -6.842 1.00 85.19 89 GLY A N 1
ATOM 645 C CA . GLY A 1 89 ? 4.237 3.965 -6.544 1.00 85.19 89 GLY A CA 1
ATOM 646 C C . GLY A 1 89 ? 3.649 4.999 -5.575 1.00 85.19 89 GLY A C 1
ATOM 647 O O . GLY A 1 89 ? 4.350 5.838 -5.009 1.00 85.19 89 GLY A O 1
ATOM 648 N N . ARG A 1 90 ? 2.333 4.918 -5.344 1.00 85.06 90 ARG A N 1
ATOM 649 C CA . ARG A 1 90 ? 1.582 5.882 -4.510 1.00 85.06 90 ARG A CA 1
ATOM 650 C C . ARG A 1 90 ? 2.049 5.942 -3.050 1.00 85.06 90 ARG A C 1
ATOM 652 O O . ARG A 1 90 ? 1.801 6.933 -2.370 1.00 85.06 90 ARG A O 1
ATOM 659 N N . VAL A 1 91 ? 2.693 4.882 -2.563 1.00 85.44 91 VAL A N 1
ATOM 660 C CA . VAL A 1 91 ? 3.154 4.740 -1.180 1.00 85.44 91 VAL A CA 1
ATOM 661 C C . VAL A 1 91 ? 4.571 4.191 -1.133 1.00 85.44 91 VAL A C 1
ATOM 663 O O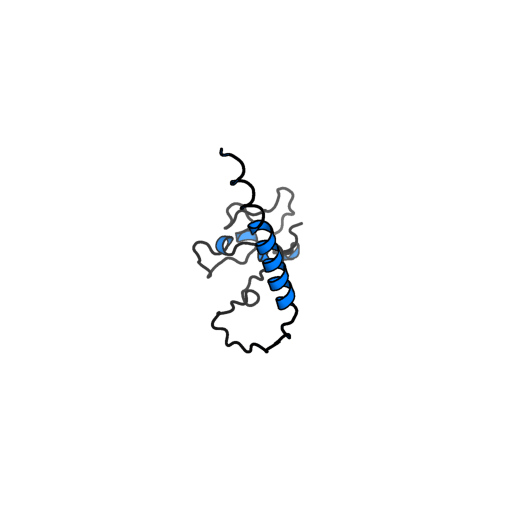 . VAL A 1 91 ? 4.988 3.430 -2.003 1.00 85.44 91 VAL A O 1
ATOM 666 N N . VAL A 1 92 ? 5.290 4.514 -0.059 1.00 84.62 92 VAL A N 1
ATOM 667 C CA . VAL A 1 92 ? 6.520 3.796 0.284 1.00 84.62 92 VAL A CA 1
ATOM 668 C C . VAL A 1 92 ? 6.132 2.397 0.750 1.00 84.62 92 VAL A C 1
ATOM 670 O O . VAL A 1 92 ? 5.426 2.249 1.750 1.00 84.62 92 VAL A O 1
ATOM 673 N N . SER A 1 93 ? 6.576 1.386 0.013 1.00 85.50 93 SER A N 1
ATOM 674 C CA . SER A 1 93 ? 6.300 -0.020 0.288 1.00 85.50 93 SER A CA 1
ATOM 675 C C . SER A 1 93 ? 7.458 -0.902 -0.176 1.00 85.50 93 SER A C 1
ATOM 677 O O . SER A 1 93 ? 8.370 -0.452 -0.875 1.00 85.50 93 SER A O 1
ATOM 679 N N . THR A 1 94 ? 7.418 -2.175 0.206 1.00 84.88 94 THR A N 1
ATOM 680 C CA . THR A 1 94 ? 8.323 -3.186 -0.340 1.00 84.88 94 THR A CA 1
ATOM 681 C C . THR A 1 94 ? 7.937 -3.487 -1.785 1.00 84.88 94 THR A C 1
ATOM 683 O O . THR A 1 94 ? 6.792 -3.840 -2.068 1.00 84.88 94 THR A O 1
ATOM 686 N N . PHE A 1 95 ? 8.900 -3.363 -2.692 1.00 86.00 95 PHE A N 1
ATOM 687 C CA . PHE A 1 95 ? 8.759 -3.685 -4.110 1.00 86.00 95 PHE A CA 1
ATOM 688 C C . PHE A 1 95 ? 9.549 -4.951 -4.467 1.00 86.00 95 PHE A C 1
ATOM 690 O O . PHE A 1 95 ? 10.273 -5.507 -3.642 1.00 86.00 95 PHE A O 1
ATOM 697 N N . LYS A 1 96 ? 9.389 -5.413 -5.712 1.00 88.50 96 LYS A N 1
ATOM 698 C CA . LYS A 1 96 ? 10.054 -6.614 -6.240 1.00 88.50 96 LYS A CA 1
ATOM 699 C C . LYS A 1 96 ? 11.580 -6.519 -6.044 1.00 88.50 96 LYS A C 1
ATOM 701 O O . LYS A 1 96 ? 12.176 -5.571 -6.563 1.00 88.50 96 LYS A O 1
ATOM 706 N N . PRO A 1 97 ? 12.220 -7.461 -5.326 1.00 87.88 97 PRO A N 1
ATOM 707 C CA . PRO A 1 97 ? 13.670 -7.465 -5.171 1.00 87.88 97 PRO A CA 1
ATOM 708 C C . PRO A 1 97 ? 14.369 -7.833 -6.487 1.00 87.88 97 PRO A C 1
ATOM 710 O O . PRO A 1 97 ? 13.755 -8.375 -7.406 1.00 87.88 97 PRO A O 1
ATOM 713 N N . ALA A 1 98 ? 15.677 -7.576 -6.569 1.00 89.88 98 ALA A N 1
ATOM 714 C CA . ALA A 1 98 ? 16.466 -7.819 -7.781 1.00 89.88 98 ALA A CA 1
ATOM 715 C C . ALA A 1 98 ? 16.473 -9.294 -8.237 1.00 89.88 98 ALA A C 1
ATOM 717 O O . ALA A 1 98 ? 16.643 -9.571 -9.419 1.00 89.88 98 ALA A O 1
ATOM 718 N N . ASN A 1 99 ? 16.269 -10.235 -7.313 1.00 91.44 99 ASN A N 1
ATOM 719 C CA . ASN A 1 99 ? 16.204 -11.675 -7.567 1.00 91.44 99 ASN A CA 1
ATOM 720 C C . ASN A 1 99 ? 14.770 -12.207 -7.762 1.00 91.44 99 ASN A C 1
ATOM 722 O O . ASN A 1 99 ? 14.561 -13.419 -7.741 1.00 91.44 99 ASN A O 1
ATOM 726 N N . HIS A 1 100 ? 13.774 -11.331 -7.917 1.00 91.81 100 HIS A N 1
ATOM 727 C CA . HIS A 1 100 ? 12.396 -11.740 -8.172 1.00 91.81 100 HIS A CA 1
ATOM 728 C C . HIS A 1 100 ? 12.255 -12.416 -9.548 1.00 91.81 100 HIS A C 1
ATOM 730 O O . HIS A 1 100 ? 12.854 -11.980 -10.531 1.00 91.81 100 HIS A O 1
ATOM 736 N N . LEU A 1 101 ? 11.401 -13.441 -9.644 1.00 91.62 101 LEU A N 1
ATOM 737 C CA . LEU A 1 101 ? 11.107 -14.137 -10.900 1.00 91.62 101 LEU A CA 1
ATOM 738 C C . LEU A 1 101 ? 10.534 -13.166 -11.960 1.00 91.62 101 LEU A C 1
ATOM 740 O O . LEU A 1 101 ? 9.555 -12.467 -11.674 1.00 91.62 101 LEU A O 1
ATOM 744 N N . PRO A 1 102 ? 11.067 -13.124 -13.195 1.00 91.69 102 PRO A N 1
ATOM 745 C CA . PRO A 1 102 ? 10.475 -12.330 -14.267 1.00 91.69 102 PRO A CA 1
ATOM 746 C C . PRO A 1 102 ? 9.093 -12.879 -14.638 1.00 91.69 102 PRO A C 1
ATOM 748 O O . PRO A 1 102 ? 8.966 -14.015 -15.084 1.00 91.69 102 PRO A O 1
ATOM 751 N N . THR A 1 103 ? 8.041 -12.084 -14.441 1.00 90.06 103 THR A N 1
ATOM 752 C CA . THR A 1 103 ? 6.671 -12.494 -14.768 1.00 90.06 103 THR A CA 1
ATOM 753 C C . THR A 1 103 ? 5.768 -11.302 -15.061 1.00 90.06 103 THR A C 1
ATOM 755 O O . THR A 1 103 ? 5.953 -10.209 -14.513 1.00 90.06 103 THR A O 1
ATOM 758 N N . THR A 1 104 ? 4.777 -11.535 -15.919 1.00 88.94 104 THR A N 1
ATOM 759 C CA . THR A 1 104 ? 3.689 -10.607 -16.250 1.00 88.94 104 THR A CA 1
ATOM 760 C C . THR A 1 104 ? 2.357 -11.019 -15.621 1.00 88.94 104 THR A C 1
ATOM 762 O O . THR A 1 104 ? 1.366 -10.310 -15.786 1.00 88.94 104 THR A O 1
ATOM 765 N N . VAL A 1 105 ? 2.313 -12.146 -14.897 1.00 92.44 105 VAL A N 1
ATOM 766 C CA . VAL A 1 105 ? 1.092 -12.603 -14.220 1.00 92.44 105 VAL A CA 1
ATOM 767 C C . VAL A 1 105 ? 0.740 -11.690 -13.044 1.00 92.44 105 VAL A C 1
ATOM 769 O O . VAL A 1 105 ? 1.591 -10.984 -12.495 1.00 92.44 105 VAL A O 1
ATOM 772 N N . ASN A 1 106 ? -0.530 -11.716 -12.641 1.00 89.75 106 ASN A N 1
ATOM 773 C CA . ASN A 1 106 ? -1.002 -10.937 -11.502 1.00 89.75 106 ASN A CA 1
ATOM 774 C C . ASN A 1 106 ? -0.265 -11.332 -10.218 1.00 89.75 106 ASN A C 1
ATOM 776 O O . ASN A 1 106 ? -0.071 -12.511 -9.932 1.00 89.75 106 ASN A O 1
ATOM 780 N N . CYS A 1 107 ? 0.092 -10.339 -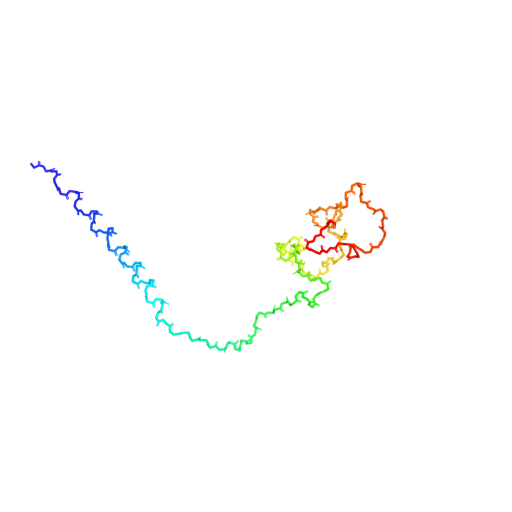9.400 1.00 90.69 107 CYS A N 1
ATOM 781 C CA . CYS A 1 107 ? 0.847 -10.560 -8.164 1.00 90.69 107 CYS A CA 1
ATOM 782 C C . CYS A 1 107 ? 0.116 -11.508 -7.199 1.00 90.69 107 CYS A C 1
ATOM 784 O O . CYS A 1 107 ? 0.760 -12.297 -6.515 1.00 90.69 107 CYS A O 1
ATOM 786 N N . SER A 1 108 ? -1.221 -11.467 -7.191 1.00 89.25 108 SER A N 1
ATOM 787 C CA . SER A 1 108 ? -2.079 -12.325 -6.367 1.00 89.25 108 SER A CA 1
ATOM 788 C C . SER A 1 108 ? -2.046 -13.808 -6.749 1.00 89.25 108 SER A C 1
ATOM 790 O O . SER A 1 108 ? -2.505 -14.641 -5.972 1.00 89.25 108 SER A O 1
ATOM 792 N N . SER A 1 109 ? -1.499 -14.166 -7.917 1.00 92.56 109 SER A N 1
ATOM 793 C CA . SER A 1 109 ? -1.294 -15.567 -8.301 1.00 92.56 109 SER A CA 1
ATOM 794 C C . SER A 1 109 ? -0.205 -16.252 -7.471 1.00 92.56 109 SER A C 1
ATOM 796 O O . SER A 1 109 ? -0.205 -17.477 -7.377 1.00 92.56 109 SER A O 1
ATOM 798 N N . CYS A 1 110 ? 0.701 -15.480 -6.860 1.00 92.38 110 CYS A N 1
ATOM 799 C CA . CYS A 1 110 ? 1.778 -15.998 -6.011 1.00 92.38 110 CYS A CA 1
ATOM 800 C C . CYS A 1 110 ? 1.728 -15.419 -4.589 1.00 92.38 110 CYS A C 1
ATOM 802 O O . CYS A 1 110 ? 1.927 -16.154 -3.627 1.00 92.38 110 CYS A O 1
ATOM 804 N N . HIS A 1 111 ? 1.413 -14.131 -4.440 1.00 91.25 111 HIS A N 1
ATOM 805 C CA . HIS A 1 111 ? 1.417 -13.435 -3.154 1.00 91.25 111 HIS A CA 1
ATOM 806 C C . HIS A 1 111 ? 0.020 -13.288 -2.555 1.00 91.25 111 HIS A C 1
ATOM 808 O O . HIS A 1 111 ? -0.986 -13.201 -3.262 1.00 91.25 111 HIS A O 1
ATOM 814 N N . ARG A 1 112 ? -0.041 -13.188 -1.226 1.00 89.50 112 ARG A N 1
ATOM 815 C CA . ARG A 1 112 ? -1.269 -12.891 -0.475 1.00 89.50 112 ARG A CA 1
ATOM 816 C C . ARG A 1 112 ? -1.087 -11.593 0.300 1.00 89.50 112 ARG A C 1
ATOM 818 O O . ARG A 1 112 ? 0.027 -11.208 0.627 1.00 89.50 112 ARG A O 1
ATOM 825 N N . THR A 1 113 ? -2.175 -10.933 0.685 1.00 87.31 113 THR A N 1
ATOM 826 C CA . THR A 1 113 ? -2.073 -9.680 1.462 1.00 87.31 113 THR A CA 1
ATOM 827 C C . THR A 1 113 ? -1.486 -9.871 2.868 1.00 87.31 113 THR A C 1
ATOM 829 O O . THR A 1 113 ? -1.136 -8.901 3.537 1.00 87.31 113 THR A O 1
ATOM 832 N N . THR A 1 114 ? -1.394 -11.116 3.337 1.00 87.31 114 THR A N 1
ATOM 833 C CA . THR A 1 114 ? -0.756 -11.502 4.599 1.00 87.31 114 THR A CA 1
ATOM 834 C C . THR A 1 114 ? 0.720 -11.873 4.447 1.00 87.31 114 THR A C 1
ATOM 836 O O . THR A 1 114 ? 1.423 -11.884 5.452 1.00 87.31 114 THR A O 1
ATOM 839 N N . SER A 1 115 ? 1.197 -12.187 3.235 1.00 81.31 115 SER A N 1
ATOM 840 C CA . SER A 1 115 ? 2.591 -12.569 2.989 1.00 81.31 115 SER A CA 1
ATOM 841 C C . SER A 1 115 ? 3.038 -12.271 1.553 1.00 81.31 115 SER A C 1
ATOM 843 O O . SER A 1 115 ? 2.407 -12.706 0.585 1.00 81.31 115 SER A O 1
ATOM 845 N N . TRP A 1 116 ? 4.164 -11.562 1.444 1.00 75.88 116 TRP A N 1
ATOM 846 C CA . TRP A 1 116 ? 4.795 -11.139 0.186 1.00 75.88 116 TRP A CA 1
ATOM 847 C C . TRP A 1 116 ? 5.999 -12.004 -0.222 1.00 75.88 116 TRP A C 1
ATOM 849 O O . TRP A 1 116 ? 6.725 -11.634 -1.142 1.00 75.88 116 TRP A O 1
ATOM 859 N N . THR A 1 117 ? 6.230 -13.124 0.465 1.00 68.06 117 THR A N 1
ATOM 860 C CA . THR A 1 117 ? 7.260 -14.120 0.117 1.00 68.06 117 THR A CA 1
ATOM 861 C C . THR A 1 117 ? 6.754 -15.137 -0.884 1.00 68.06 117 THR A C 1
ATOM 863 O O . THR A 1 117 ? 5.566 -15.511 -0.751 1.00 68.06 117 THR A O 1
#